Protein AF-A0AAD7IKE1-F1 (afdb_monomer_lite)

pLDDT: mean 79.07, std 14.03, range [47.16, 96.19]

Organism: NCBI:txid230809

Radius of gyration: 28.79 Å; chains: 1; bounding box: 50×56×66 Å

Secondary structure (DSSP, 8-state):
-PPEEEEETTEEEEEEE-SS-TT-EEEEETT--TTHHHHHHHHHS-----HHHHHHHT-----GGGG-GGG-HHHHHHHHHH-TT-----HHHHHHHHHHHHHHHHHHHHHHHHHHTTSEEEEEEEE--SS---EEEEEEEEETTEEEEEEEEEE-

Sequence (156 aa):
NPPVIVTSSGEVRYSFVCRKNPSVKINRARHDDSTSNLVWHVDGCEPQSSSAIAAFAGGSSYNPTKHRIAEDQELREIFYDLNNRVQHPSAMTVSRDVKEIFKISLENLAKILQLISRRILDFFTLAWMDVISFLGITVHWIRESKMETVILDFVK

Foldseek 3Di:
DAWDWDQDPNFIWTWDADPVHRVDIDIHTPPDDPPVRVVVCPVVVDPPPPVVVVVVVVDDDDDPVPPPCLPDPVNVVVVCVVPVPDDRDHPVRVVVVVVVVLVVVLVVVVVVCVVCVVFWDDWDWDFDDDDDTWTWTKTWGDDPNDIDIDTDDIHD

Structure (mmCIF, N/CA/C/O backbone):
data_AF-A0AAD7IKE1-F1
#
_entry.id   AF-A0AAD7IKE1-F1
#
loop_
_atom_site.group_PDB
_atom_site.id
_atom_site.type_symbol
_atom_site.label_atom_id
_atom_site.label_alt_id
_atom_site.label_comp_id
_atom_site.label_asym_id
_atom_site.label_entity_id
_atom_site.label_seq_id
_atom_site.pdbx_PDB_ins_code
_atom_site.Cartn_x
_atom_site.Cartn_y
_atom_site.Cartn_z
_atom_site.occupancy
_atom_site.B_iso_or_equiv
_atom_site.auth_seq_id
_atom_site.auth_comp_id
_atom_site.auth_asym_id
_atom_site.auth_atom_id
_atom_site.pdbx_PDB_model_num
ATOM 1 N N . ASN A 1 1 ? 17.334 -15.613 -36.788 1.00 72.75 1 ASN A N 1
ATOM 2 C CA . ASN A 1 1 ? 18.072 -16.640 -37.550 1.00 72.75 1 ASN A CA 1
ATOM 3 C C . ASN A 1 1 ? 17.430 -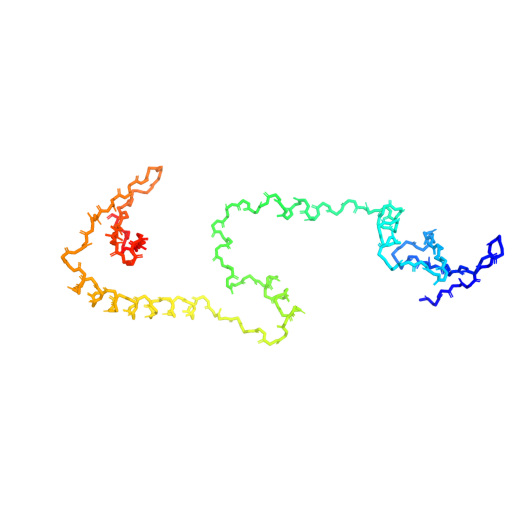17.988 -37.298 1.00 72.75 1 ASN A C 1
ATOM 5 O O . ASN A 1 1 ? 17.336 -18.355 -36.130 1.00 72.75 1 ASN A O 1
ATOM 9 N N . PRO A 1 2 ? 16.920 -18.671 -38.337 1.00 82.31 2 PRO A N 1
ATOM 10 C CA . PRO A 1 2 ? 16.403 -20.028 -38.186 1.00 82.31 2 PRO A CA 1
ATOM 11 C C . PRO A 1 2 ? 17.532 -20.981 -37.740 1.00 82.31 2 PRO A C 1
ATOM 13 O O . PRO A 1 2 ? 18.689 -20.743 -38.100 1.00 82.31 2 PRO A O 1
ATOM 16 N N . PRO A 1 3 ? 17.232 -22.018 -36.936 1.00 87.00 3 PRO A N 1
ATOM 17 C CA . PRO A 1 3 ? 18.238 -22.973 -36.481 1.00 87.00 3 PRO A CA 1
ATOM 18 C C . PRO A 1 3 ? 18.765 -23.826 -37.636 1.00 87.00 3 PRO A C 1
ATOM 20 O O . PRO A 1 3 ? 18.020 -24.193 -38.545 1.00 87.00 3 PRO A O 1
ATOM 23 N N . VAL A 1 4 ? 20.048 -24.178 -37.570 1.00 93.88 4 VAL A N 1
ATOM 24 C CA . VAL A 1 4 ? 20.693 -25.065 -38.548 1.00 93.88 4 VAL A CA 1
ATOM 25 C C . VAL A 1 4 ? 20.587 -26.504 -38.051 1.00 93.88 4 VAL A C 1
ATOM 27 O O . VAL A 1 4 ? 20.907 -26.779 -36.897 1.00 93.88 4 VAL A O 1
ATOM 30 N N . ILE A 1 5 ? 20.138 -27.431 -38.898 1.00 93.94 5 ILE A N 1
ATOM 31 C CA . ILE A 1 5 ? 20.062 -28.856 -38.546 1.00 93.94 5 ILE A CA 1
ATOM 32 C C . ILE A 1 5 ? 21.449 -29.478 -38.728 1.00 93.94 5 ILE A C 1
ATOM 34 O O . ILE A 1 5 ? 22.055 -29.344 -39.788 1.00 93.94 5 ILE A O 1
ATOM 38 N N . VAL A 1 6 ? 21.949 -30.153 -37.694 1.00 93.88 6 VAL A N 1
ATOM 39 C CA . VAL A 1 6 ? 23.264 -30.800 -37.663 1.00 93.88 6 VAL A CA 1
ATOM 40 C C . VAL A 1 6 ? 23.084 -32.251 -37.227 1.00 93.88 6 VAL A C 1
ATOM 42 O O . VAL A 1 6 ? 22.475 -32.516 -36.193 1.00 93.88 6 VAL A O 1
ATOM 45 N N . THR A 1 7 ? 23.629 -33.195 -37.990 1.00 93.38 7 THR A N 1
ATOM 46 C CA . THR A 1 7 ? 23.636 -34.617 -37.619 1.00 93.38 7 THR A CA 1
ATOM 47 C C . THR A 1 7 ? 24.980 -34.948 -36.982 1.00 93.38 7 THR A C 1
ATOM 49 O O . THR A 1 7 ? 26.013 -34.813 -37.633 1.00 93.38 7 THR A O 1
ATOM 52 N N . SER A 1 8 ? 24.984 -35.363 -35.715 1.00 88.44 8 SER A N 1
ATOM 53 C CA . SER A 1 8 ? 26.203 -35.745 -34.989 1.00 88.44 8 SER A CA 1
ATOM 54 C C . SER A 1 8 ? 25.994 -37.103 -34.329 1.00 88.44 8 SER A C 1
ATOM 56 O O . SER A 1 8 ? 24.997 -37.299 -33.641 1.00 88.44 8 SER A O 1
ATOM 58 N N . SER A 1 9 ? 26.895 -38.055 -34.584 1.00 87.44 9 SER A N 1
ATOM 59 C CA . SER A 1 9 ? 26.836 -39.424 -34.038 1.00 87.44 9 SER A CA 1
ATOM 60 C C . SER A 1 9 ? 25.505 -40.160 -34.277 1.00 87.44 9 SER A C 1
ATOM 62 O O . SER A 1 9 ? 25.056 -40.928 -33.434 1.00 87.44 9 SER A O 1
ATOM 64 N N . GLY A 1 10 ? 24.856 -39.921 -35.423 1.00 91.44 10 GLY A N 1
ATOM 65 C CA . GLY A 1 10 ? 23.566 -40.536 -35.773 1.00 91.44 10 GLY A CA 1
ATOM 66 C C . GLY A 1 10 ? 22.336 -39.862 -35.151 1.00 91.44 10 GLY A C 1
ATOM 67 O O . GLY A 1 10 ? 21.214 -40.274 -35.430 1.00 91.44 10 GLY A O 1
ATOM 68 N N . GLU A 1 11 ? 22.521 -38.800 -34.367 1.00 92.69 11 GLU A N 1
ATOM 69 C CA . GLU A 1 11 ? 21.449 -38.051 -33.714 1.00 92.69 11 GLU A CA 1
ATOM 70 C C . GLU A 1 11 ? 21.206 -36.701 -34.414 1.00 92.69 11 GLU A C 1
ATOM 72 O O . GLU A 1 11 ? 22.145 -35.979 -34.770 1.00 92.69 11 GLU A O 1
ATOM 77 N N . VAL A 1 12 ? 19.932 -36.340 -34.611 1.00 93.19 12 VAL A N 1
ATOM 78 C CA . VAL A 1 12 ? 19.539 -35.050 -35.201 1.00 93.19 12 VAL A CA 1
ATOM 79 C C . VAL A 1 12 ? 19.547 -33.967 -34.127 1.00 93.19 12 VAL A C 1
ATOM 81 O O . VAL A 1 12 ? 18.757 -34.005 -33.178 1.00 93.19 12 VAL A O 1
ATOM 84 N N . ARG A 1 13 ? 20.402 -32.961 -34.321 1.00 93.62 13 ARG A N 1
ATOM 85 C CA . ARG A 1 13 ? 20.523 -31.790 -33.455 1.00 93.62 13 ARG A CA 1
ATOM 86 C C . ARG A 1 13 ? 20.173 -30.500 -34.194 1.00 93.62 13 ARG A C 1
ATOM 88 O O . ARG A 1 13 ? 20.336 -30.381 -35.404 1.00 93.62 13 ARG A O 1
ATOM 95 N N . TYR A 1 14 ? 19.705 -29.512 -33.449 1.00 91.25 14 TYR A N 1
ATOM 96 C CA . TYR A 1 14 ? 19.421 -28.158 -33.905 1.00 91.25 14 TYR A CA 1
ATOM 97 C C . TYR A 1 14 ? 20.459 -27.214 -33.306 1.00 91.25 14 TYR A C 1
ATOM 99 O O . TYR A 1 14 ? 20.597 -27.147 -32.088 1.00 91.25 14 TYR A O 1
ATOM 107 N N . SER A 1 15 ? 21.190 -26.496 -34.152 1.00 90.06 15 SER A N 1
ATOM 108 C CA . SER A 1 15 ? 22.182 -25.508 -33.739 1.00 90.06 15 SER A CA 1
ATOM 109 C C . SER A 1 15 ? 21.556 -24.117 -33.725 1.00 90.06 15 SER A C 1
ATOM 111 O O . SER A 1 15 ? 21.109 -23.604 -34.757 1.00 90.06 15 SER A O 1
ATOM 113 N N . PHE A 1 16 ? 21.517 -23.513 -32.542 1.00 88.44 16 PHE A N 1
ATOM 114 C CA . PHE A 1 16 ? 21.027 -22.166 -32.295 1.00 88.44 16 PHE A CA 1
ATOM 115 C C . PHE A 1 16 ? 22.211 -21.231 -32.073 1.00 88.44 16 PHE A C 1
ATOM 117 O O . PHE A 1 16 ? 23.132 -21.549 -31.323 1.00 88.44 16 PHE A O 1
ATOM 124 N N . VAL A 1 17 ? 22.177 -20.062 -32.707 1.00 88.75 17 VAL A N 1
ATOM 125 C CA . VAL A 1 17 ? 23.191 -19.018 -32.522 1.00 88.75 17 VAL A CA 1
ATOM 126 C C . VAL A 1 17 ? 22.632 -17.962 -31.578 1.00 88.75 17 VAL A C 1
ATOM 128 O O . VAL A 1 17 ? 21.514 -17.480 -31.791 1.00 88.75 17 VAL A O 1
ATOM 131 N N . CYS A 1 18 ? 23.395 -17.587 -30.550 1.00 85.19 18 CYS A N 1
ATOM 132 C CA . CYS A 1 18 ? 22.989 -16.508 -29.656 1.00 85.19 18 CYS A CA 1
ATOM 133 C C . CYS A 1 18 ? 22.845 -15.192 -30.433 1.00 85.19 18 CYS A C 1
ATOM 135 O O . CYS A 1 18 ? 23.712 -14.813 -31.221 1.00 85.19 18 CYS A O 1
ATOM 137 N N . ARG A 1 19 ? 21.752 -14.460 -30.187 1.00 82.75 19 ARG A N 1
ATOM 138 C CA . ARG A 1 19 ? 21.504 -13.168 -30.844 1.00 82.75 19 ARG A CA 1
ATOM 139 C C . ARG A 1 19 ? 22.471 -12.075 -30.377 1.00 82.75 19 ARG A C 1
ATOM 141 O O . ARG A 1 19 ? 22.802 -11.204 -31.171 1.00 82.75 19 ARG A O 1
ATOM 148 N N . LYS A 1 20 ? 22.885 -12.108 -29.105 1.00 78.69 20 LYS A N 1
ATOM 149 C CA . LYS A 1 20 ? 23.787 -11.113 -28.501 1.00 78.69 20 LYS A CA 1
ATOM 150 C C . LYS A 1 20 ? 25.261 -11.426 -28.757 1.00 78.69 20 LYS A C 1
ATOM 152 O O . LYS A 1 20 ? 26.027 -10.505 -28.999 1.00 78.69 20 LYS A O 1
ATOM 157 N N . ASN A 1 21 ? 25.640 -12.705 -28.738 1.00 81.25 21 ASN A N 1
ATOM 158 C CA . ASN A 1 21 ? 27.010 -13.140 -28.988 1.00 81.25 21 ASN A CA 1
ATOM 159 C C . ASN A 1 21 ? 27.056 -14.213 -30.094 1.00 81.25 21 ASN A C 1
ATOM 161 O O . ASN A 1 21 ? 27.006 -15.405 -29.788 1.00 81.25 21 ASN A O 1
ATOM 165 N N . PRO A 1 22 ? 27.165 -13.824 -31.381 1.00 85.62 22 PRO A N 1
ATOM 166 C CA . PRO A 1 22 ? 27.108 -14.760 -32.509 1.00 85.62 22 PRO A CA 1
ATOM 167 C C . PRO A 1 22 ? 28.194 -15.849 -32.517 1.00 85.62 22 PRO A C 1
ATOM 169 O O . PRO A 1 22 ? 28.077 -16.822 -33.262 1.00 85.62 22 PRO A O 1
ATOM 172 N N . SER A 1 23 ? 29.248 -15.691 -31.709 1.00 82.56 23 SER A N 1
ATOM 173 C CA . SER A 1 23 ? 30.298 -16.700 -31.524 1.00 82.56 23 SER A CA 1
ATOM 174 C C . SER A 1 23 ? 29.832 -17.915 -30.707 1.00 82.56 23 SER A C 1
ATOM 176 O O . SER A 1 23 ? 30.381 -19.004 -30.868 1.00 82.56 23 SER A O 1
ATOM 178 N N . VAL A 1 24 ? 28.779 -17.765 -29.893 1.00 84.38 24 VAL A N 1
ATOM 179 C CA . VAL A 1 24 ? 28.220 -18.831 -29.053 1.00 84.38 24 VAL A CA 1
ATOM 180 C C . VAL A 1 24 ? 27.130 -19.582 -29.815 1.00 84.38 24 VAL A C 1
ATOM 182 O O . VAL A 1 24 ? 26.129 -19.003 -30.255 1.00 84.38 24 VAL A O 1
ATOM 185 N N . LYS A 1 25 ? 27.316 -20.899 -29.940 1.00 87.56 25 LYS A N 1
ATOM 186 C CA . LYS A 1 25 ? 26.369 -21.826 -30.569 1.00 87.56 25 LYS A CA 1
ATOM 187 C C . LYS A 1 25 ? 25.936 -22.889 -29.569 1.00 87.56 25 LYS A C 1
ATOM 189 O O . LYS A 1 25 ? 26.774 -23.448 -28.870 1.00 87.56 25 LYS A O 1
ATOM 194 N N . ILE A 1 26 ? 24.645 -23.195 -29.544 1.00 87.06 26 ILE A N 1
ATOM 195 C CA . ILE A 1 26 ? 24.061 -24.232 -28.687 1.00 87.06 26 ILE A CA 1
ATOM 196 C C . ILE A 1 26 ? 23.452 -25.303 -29.569 1.00 87.06 26 ILE A C 1
ATOM 198 O O . ILE A 1 26 ? 22.651 -24.997 -30.449 1.00 87.06 26 ILE A O 1
ATOM 202 N N . ASN A 1 27 ? 23.817 -26.557 -29.323 1.00 89.19 27 ASN A N 1
ATOM 203 C CA . ASN A 1 27 ? 23.297 -27.698 -30.063 1.00 89.19 27 ASN A CA 1
ATOM 204 C C . ASN A 1 27 ? 22.272 -28.444 -29.210 1.00 89.19 27 ASN A C 1
ATOM 206 O O . ASN A 1 27 ? 22.606 -28.937 -28.140 1.00 89.19 27 ASN A O 1
ATOM 210 N N . ARG A 1 28 ? 21.046 -28.570 -29.715 1.00 87.38 28 ARG A N 1
ATOM 211 C CA . ARG A 1 28 ? 19.918 -29.212 -29.035 1.00 87.38 28 ARG A CA 1
ATOM 212 C C . ARG A 1 28 ? 19.533 -30.502 -29.738 1.00 87.38 28 ARG A C 1
ATOM 214 O O . ARG A 1 28 ? 19.228 -30.469 -30.926 1.00 87.38 28 ARG A O 1
ATOM 221 N N . ALA A 1 29 ? 19.474 -31.617 -29.025 1.00 88.44 29 ALA A N 1
ATOM 222 C CA . ALA A 1 29 ? 18.870 -32.829 -29.572 1.00 88.44 29 ALA A CA 1
ATOM 223 C C . ALA A 1 29 ? 17.351 -32.672 -29.728 1.00 88.44 29 ALA A C 1
ATOM 225 O O . ALA A 1 29 ? 16.703 -32.000 -28.928 1.00 88.44 29 ALA A O 1
ATOM 226 N N . ARG A 1 30 ? 16.751 -33.303 -30.744 1.00 86.25 30 ARG A N 1
ATOM 227 C CA . ARG A 1 30 ? 15.306 -33.170 -31.021 1.00 86.25 30 ARG A CA 1
ATOM 228 C C . ARG A 1 30 ? 14.409 -33.504 -29.818 1.00 86.25 30 ARG A C 1
ATOM 230 O O . ARG A 1 30 ? 13.341 -32.914 -29.700 1.00 86.25 30 ARG A O 1
ATOM 237 N N . HIS A 1 31 ? 14.833 -34.421 -28.954 1.00 87.56 31 HIS A N 1
ATOM 238 C CA . HIS A 1 31 ? 14.076 -34.872 -27.782 1.00 87.56 31 HIS A CA 1
ATOM 239 C C . HIS A 1 31 ? 14.356 -34.090 -26.489 1.00 87.56 31 HIS A C 1
ATOM 241 O O . HIS A 1 31 ? 13.800 -34.429 -25.452 1.00 87.56 31 HIS A O 1
ATOM 247 N N . ASP A 1 32 ? 15.232 -33.085 -26.527 1.00 83.25 32 ASP A N 1
ATOM 248 C CA . ASP A 1 32 ? 15.670 -32.384 -25.320 1.00 83.25 32 ASP A CA 1
ATOM 249 C C . ASP A 1 32 ? 14.646 -31.341 -24.840 1.00 83.25 32 ASP A C 1
ATOM 251 O O . ASP A 1 32 ? 13.977 -30.690 -25.662 1.00 83.25 32 ASP A O 1
ATOM 255 N N . ASP A 1 33 ? 14.534 -31.166 -23.522 1.00 72.62 33 ASP A N 1
ATOM 256 C CA . ASP A 1 33 ? 13.611 -30.210 -22.915 1.00 72.62 33 ASP A CA 1
ATOM 257 C C . ASP A 1 33 ? 14.104 -28.759 -23.069 1.00 72.62 33 ASP A C 1
ATOM 259 O O . ASP A 1 33 ? 15.271 -28.466 -23.343 1.00 72.62 33 ASP A O 1
ATOM 263 N N . SER A 1 34 ? 13.173 -27.806 -23.006 1.00 62.72 34 SER A N 1
ATOM 264 C CA . SER A 1 34 ? 13.490 -26.405 -23.334 1.00 62.72 34 SER A CA 1
ATOM 265 C C . SER A 1 34 ? 14.197 -25.666 -22.187 1.00 62.72 34 SER A C 1
ATOM 267 O O . SER A 1 34 ? 14.668 -24.550 -22.387 1.00 62.72 34 SER A O 1
ATOM 269 N N . THR A 1 35 ? 14.267 -26.263 -20.995 1.00 66.62 35 THR A N 1
ATOM 270 C CA . THR A 1 35 ? 14.676 -25.599 -19.749 1.00 66.62 35 T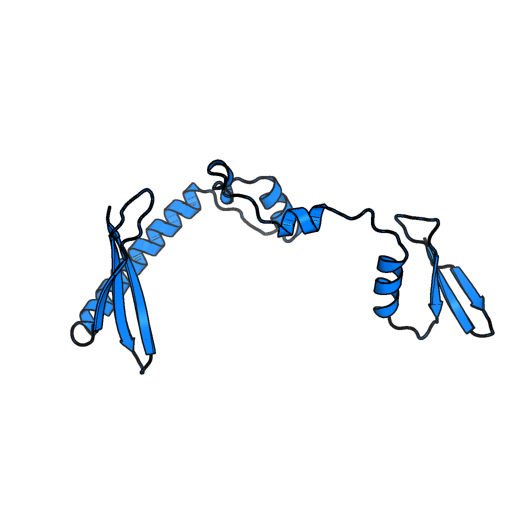HR A CA 1
ATOM 271 C C . THR A 1 35 ? 16.144 -25.810 -19.401 1.00 66.62 35 THR A C 1
ATOM 273 O O . THR A 1 35 ? 16.814 -24.856 -19.010 1.00 66.62 35 THR A O 1
ATOM 276 N N . SER A 1 36 ? 16.672 -27.015 -19.603 1.00 65.44 36 SER A N 1
ATOM 277 C CA . SER A 1 36 ? 18.082 -27.351 -19.343 1.00 65.44 36 SER A CA 1
ATOM 278 C C . SER A 1 36 ? 19.056 -26.531 -20.208 1.00 65.44 36 SER A C 1
ATOM 280 O O . SER A 1 36 ? 20.081 -26.038 -19.737 1.00 65.44 36 SER A O 1
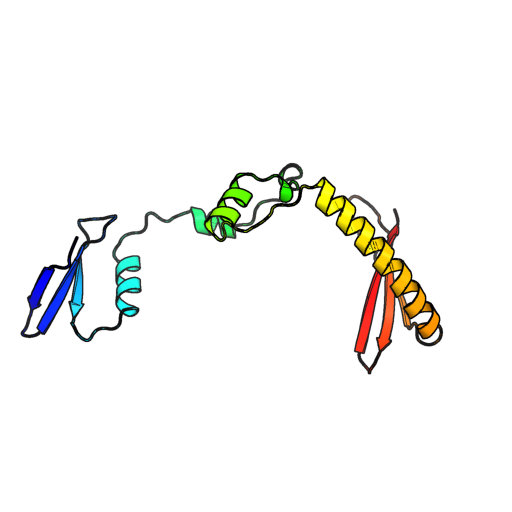ATOM 282 N N . ASN A 1 37 ? 18.678 -26.278 -21.461 1.00 63.78 37 ASN A N 1
ATOM 283 C CA . ASN A 1 37 ? 19.484 -25.542 -22.436 1.00 63.78 37 ASN A CA 1
ATOM 284 C C . ASN A 1 37 ? 19.597 -24.035 -22.163 1.00 63.78 37 ASN A C 1
ATOM 286 O O . ASN A 1 37 ? 20.590 -23.416 -22.549 1.00 63.78 37 ASN A O 1
ATOM 290 N N . LEU A 1 38 ? 18.596 -23.426 -21.516 1.00 71.56 38 LEU A N 1
ATOM 291 C CA . LEU A 1 38 ? 18.663 -22.007 -21.160 1.00 71.56 38 LEU A CA 1
ATOM 292 C C . LEU A 1 38 ? 19.711 -21.773 -20.070 1.00 71.56 38 LEU A C 1
ATOM 294 O O . LEU A 1 38 ? 20.435 -20.787 -20.139 1.00 71.56 38 LEU A O 1
ATOM 298 N N . VAL A 1 39 ? 19.830 -22.701 -19.119 1.00 74.31 39 VAL A N 1
ATOM 299 C CA . VAL A 1 39 ? 20.850 -22.646 -18.064 1.00 74.31 39 VAL A CA 1
ATOM 300 C C . VAL A 1 39 ? 22.243 -22.741 -18.681 1.00 74.31 39 VAL A C 1
ATOM 302 O O . VAL A 1 39 ? 23.054 -21.846 -18.483 1.00 74.31 39 VAL A O 1
ATOM 305 N N . TRP A 1 40 ? 22.484 -23.723 -19.556 1.00 73.56 40 TRP A N 1
ATOM 306 C CA . TRP A 1 40 ? 23.771 -23.844 -20.256 1.00 73.56 40 TRP A CA 1
ATOM 307 C C . TRP A 1 40 ? 24.076 -22.655 -21.165 1.00 73.56 40 TRP A C 1
ATOM 309 O O . TRP A 1 40 ? 25.238 -22.278 -21.325 1.00 73.56 40 TRP A O 1
ATOM 319 N N . HIS A 1 41 ? 23.046 -22.041 -21.758 1.00 77.06 41 HIS A N 1
ATOM 320 C CA . HIS A 1 41 ? 23.231 -20.794 -22.484 1.00 77.06 41 HIS A CA 1
ATOM 321 C C . HIS A 1 41 ? 23.694 -19.678 -21.562 1.00 77.06 41 HIS A C 1
ATOM 323 O O . HIS A 1 41 ? 24.646 -18.999 -21.911 1.00 77.06 41 HIS A O 1
ATOM 329 N N . VAL A 1 42 ? 23.021 -19.474 -20.432 1.00 73.94 42 VAL A N 1
ATOM 330 C CA . VAL A 1 42 ? 23.353 -18.418 -19.470 1.00 73.94 42 VAL A CA 1
ATOM 331 C C . VAL A 1 42 ? 24.753 -18.631 -18.893 1.00 73.94 42 VAL A C 1
ATOM 333 O O . VAL A 1 42 ? 25.505 -17.667 -18.791 1.00 73.94 42 VAL A O 1
ATOM 336 N N . ASP A 1 43 ? 25.128 -19.878 -18.611 1.00 73.19 43 ASP A N 1
ATOM 337 C CA . ASP A 1 43 ? 26.442 -20.222 -18.062 1.00 73.19 43 ASP A CA 1
ATOM 338 C C . ASP A 1 43 ? 27.574 -20.050 -19.091 1.00 73.19 43 ASP A C 1
ATOM 340 O O . ASP A 1 43 ? 28.655 -19.571 -18.755 1.00 73.19 43 ASP A O 1
ATOM 344 N N . GLY A 1 44 ? 27.348 -20.434 -20.355 1.00 70.94 44 GLY A N 1
ATOM 345 C CA . GLY A 1 44 ? 28.364 -20.368 -21.416 1.00 70.94 44 GLY A CA 1
ATOM 346 C C . GLY A 1 44 ? 28.380 -19.059 -22.213 1.00 70.94 44 GLY A C 1
ATOM 347 O O . GLY A 1 44 ? 29.383 -18.711 -22.836 1.00 70.94 44 GLY A O 1
ATOM 348 N N . CYS A 1 45 ? 27.273 -18.321 -22.227 1.00 78.44 45 CYS A N 1
ATOM 349 C CA . CYS A 1 45 ? 27.179 -16.997 -22.822 1.00 78.44 45 CYS A CA 1
ATOM 350 C C . CYS A 1 45 ? 27.542 -15.988 -21.751 1.00 78.44 45 CYS A C 1
ATOM 352 O O . CYS A 1 45 ? 26.646 -15.387 -21.170 1.00 78.44 45 CYS A O 1
ATOM 354 N N . GLU A 1 46 ? 28.851 -15.848 -21.524 1.00 67.44 46 GLU A N 1
ATOM 355 C CA . GLU A 1 46 ? 29.472 -14.935 -20.567 1.00 67.44 46 GLU A CA 1
ATOM 356 C C . GLU A 1 46 ? 28.604 -13.681 -20.370 1.00 67.44 46 GLU A C 1
ATOM 358 O O . GLU A 1 46 ? 28.569 -12.791 -21.233 1.00 67.44 46 GLU A O 1
ATOM 363 N N . PRO A 1 47 ? 27.813 -13.623 -19.284 1.00 60.12 47 PRO A N 1
ATOM 364 C CA . PRO A 1 47 ? 27.137 -12.397 -18.965 1.00 60.12 47 PRO A CA 1
ATOM 365 C C . PRO A 1 47 ? 28.261 -11.476 -18.512 1.00 60.12 47 PRO A C 1
ATOM 367 O O . PRO A 1 47 ? 28.899 -11.737 -17.492 1.00 60.12 47 PRO A O 1
ATOM 370 N N . GLN A 1 48 ? 28.511 -10.384 -19.246 1.00 57.94 48 GLN A N 1
ATOM 371 C CA . GLN A 1 48 ? 29.044 -9.196 -18.584 1.00 57.94 48 GLN A CA 1
ATOM 372 C C . GLN A 1 48 ? 28.186 -9.040 -17.341 1.00 57.94 48 GLN A C 1
ATOM 374 O O . GLN A 1 48 ? 26.969 -8.878 -17.474 1.00 57.94 48 GLN A O 1
ATOM 379 N N . SER A 1 49 ? 28.793 -9.253 -16.173 1.00 55.38 49 SER A N 1
ATOM 380 C CA . SER A 1 49 ? 28.092 -9.281 -14.904 1.00 55.38 49 SER A CA 1
ATOM 381 C C . SER A 1 49 ? 27.222 -8.040 -14.872 1.00 55.38 49 SER A C 1
ATOM 383 O O . SER A 1 49 ? 27.713 -6.912 -14.852 1.00 55.38 49 SER A O 1
ATOM 385 N N . SER A 1 50 ? 25.908 -8.229 -14.994 1.00 55.91 50 SER A N 1
ATOM 386 C CA . SER A 1 50 ? 24.990 -7.112 -14.932 1.00 55.91 50 SER A CA 1
ATOM 387 C C . SER A 1 50 ? 24.955 -6.726 -13.465 1.00 55.91 50 SER A C 1
ATOM 389 O O . SER A 1 50 ? 24.094 -7.171 -12.703 1.00 55.91 50 SER A O 1
ATOM 391 N N . SER A 1 51 ? 25.929 -5.911 -13.067 1.00 56.25 51 SER A N 1
ATOM 392 C CA . SER A 1 51 ? 25.985 -5.205 -11.793 1.00 56.25 51 SER A CA 1
ATOM 393 C C . SER A 1 51 ? 24.645 -4.544 -11.470 1.00 56.25 51 SER A C 1
ATOM 395 O O . SER A 1 51 ? 24.345 -4.347 -10.304 1.00 56.25 51 SER A O 1
ATOM 397 N N . ALA A 1 52 ? 23.802 -4.305 -12.478 1.00 59.84 52 ALA A N 1
ATOM 398 C CA . ALA A 1 52 ? 22.415 -3.879 -12.382 1.00 59.84 52 ALA A CA 1
ATOM 399 C C . ALA A 1 52 ? 21.559 -4.658 -11.361 1.00 59.84 52 ALA A C 1
ATOM 401 O O . ALA A 1 52 ? 20.877 -4.023 -10.567 1.00 59.84 52 ALA A O 1
ATOM 402 N N . ILE A 1 53 ? 21.591 -6.000 -11.323 1.00 54.44 53 ILE A N 1
ATOM 403 C CA . ILE A 1 53 ? 20.713 -6.756 -10.401 1.00 54.44 53 ILE A CA 1
ATOM 404 C C . ILE A 1 53 ? 21.258 -6.722 -8.969 1.00 54.44 53 ILE A C 1
ATOM 406 O O . ILE A 1 53 ? 20.496 -6.534 -8.025 1.00 54.44 53 ILE A O 1
ATOM 410 N N . ALA A 1 54 ? 22.577 -6.838 -8.793 1.00 58.31 54 ALA A N 1
ATOM 411 C CA . ALA A 1 54 ? 23.207 -6.698 -7.479 1.00 58.31 54 ALA A CA 1
ATOM 412 C C . ALA A 1 54 ? 23.075 -5.261 -6.930 1.00 58.31 54 ALA A C 1
ATOM 414 O O . ALA A 1 54 ? 22.844 -5.076 -5.739 1.00 58.31 54 ALA A O 1
ATOM 415 N N . ALA A 1 55 ? 23.144 -4.248 -7.799 1.00 56.34 55 ALA A N 1
ATOM 416 C CA . ALA A 1 55 ? 22.895 -2.847 -7.461 1.00 56.34 55 ALA A CA 1
ATOM 417 C C . ALA A 1 55 ? 21.422 -2.583 -7.113 1.00 56.34 55 ALA A C 1
ATOM 419 O O . ALA A 1 55 ? 21.140 -1.779 -6.230 1.00 56.34 55 ALA A O 1
ATOM 420 N N . PHE A 1 56 ? 20.489 -3.288 -7.756 1.00 57.84 56 PHE A N 1
ATOM 421 C CA . PHE A 1 56 ? 19.071 -3.248 -7.404 1.00 57.84 56 PHE A CA 1
ATOM 422 C C . PHE A 1 56 ? 18.801 -3.922 -6.046 1.00 57.84 56 PHE A C 1
ATOM 424 O O . PHE A 1 56 ? 18.095 -3.369 -5.204 1.00 57.84 56 PHE A O 1
ATOM 431 N N . ALA A 1 57 ? 19.413 -5.084 -5.795 1.00 54.62 57 ALA A N 1
ATOM 432 C CA . ALA A 1 57 ? 19.266 -5.843 -4.550 1.00 54.62 57 ALA A CA 1
ATOM 433 C C . ALA A 1 57 ? 19.957 -5.192 -3.338 1.00 54.62 57 ALA A C 1
ATOM 435 O O . ALA A 1 57 ? 19.583 -5.479 -2.203 1.00 54.62 57 ALA A O 1
ATOM 436 N N . GLY A 1 58 ? 20.923 -4.291 -3.560 1.00 57.59 58 GLY A N 1
ATOM 437 C CA . GLY A 1 58 ? 21.585 -3.518 -2.502 1.00 57.59 58 GLY A CA 1
ATOM 438 C C . GLY A 1 58 ? 20.661 -2.556 -1.746 1.00 57.59 58 GLY A C 1
ATOM 439 O O . GLY A 1 58 ? 21.060 -2.024 -0.713 1.00 57.59 58 GLY A O 1
ATOM 440 N N . GLY A 1 59 ? 19.429 -2.362 -2.229 1.00 48.28 59 GLY A N 1
ATOM 441 C CA . GLY A 1 59 ? 18.470 -1.428 -1.658 1.00 48.28 59 GLY A CA 1
ATOM 442 C C . GLY A 1 59 ? 18.858 0.018 -1.959 1.00 48.28 59 GLY A C 1
ATOM 443 O O . GLY A 1 59 ? 20.016 0.424 -1.882 1.00 48.28 59 GLY A O 1
ATOM 444 N N . SER A 1 60 ? 17.880 0.845 -2.316 1.00 54.00 60 SER A N 1
ATOM 445 C CA . SER A 1 60 ? 18.135 2.278 -2.396 1.00 54.00 60 SER A CA 1
ATOM 446 C C . SER A 1 60 ? 18.280 2.834 -0.982 1.00 54.00 60 SER A C 1
ATOM 448 O O . SER A 1 60 ? 17.327 2.766 -0.205 1.00 54.00 60 SER A O 1
ATOM 450 N N . SER A 1 61 ? 19.428 3.429 -0.660 1.00 54.34 61 SER A N 1
ATOM 451 C CA . SER A 1 61 ? 19.586 4.240 0.549 1.00 54.34 61 SER A CA 1
ATOM 452 C C . SER A 1 61 ? 18.451 5.264 0.630 1.00 54.34 61 SER A C 1
ATOM 454 O O . SER A 1 61 ? 18.114 5.887 -0.386 1.00 54.34 61 SER A O 1
ATOM 456 N N . TYR A 1 62 ? 17.857 5.418 1.818 1.00 47.16 62 TYR A N 1
ATOM 457 C CA . TYR A 1 62 ? 16.809 6.402 2.082 1.00 47.16 62 TYR A CA 1
ATOM 458 C C . TYR A 1 62 ? 17.260 7.770 1.567 1.00 47.16 62 TYR A C 1
ATOM 460 O O . TYR A 1 62 ? 18.232 8.344 2.057 1.00 47.16 62 TYR A O 1
ATOM 468 N N . ASN A 1 63 ? 16.573 8.270 0.544 1.00 56.66 63 ASN A N 1
ATOM 469 C CA . ASN A 1 63 ? 16.797 9.603 0.023 1.00 56.66 63 ASN A CA 1
ATOM 470 C C . ASN A 1 63 ? 15.480 10.383 0.162 1.00 56.66 63 ASN A C 1
ATOM 472 O O . ASN A 1 63 ? 14.501 10.010 -0.487 1.00 56.66 63 ASN A O 1
ATOM 476 N N . PRO A 1 64 ? 15.442 11.475 0.948 1.00 55.09 64 PRO A N 1
ATOM 477 C CA . PRO A 1 64 ? 14.266 12.329 1.098 1.00 55.09 64 PRO A CA 1
ATOM 478 C C . PRO A 1 64 ? 13.665 12.798 -0.237 1.00 55.09 64 PRO A C 1
ATOM 480 O O . PRO A 1 64 ? 12.454 12.979 -0.339 1.00 55.09 64 PRO A O 1
ATOM 483 N N . THR A 1 65 ? 14.482 12.951 -1.287 1.00 58.69 65 THR A N 1
ATOM 484 C CA . THR A 1 65 ? 13.999 13.322 -2.629 1.00 58.69 65 THR A CA 1
ATOM 485 C C . THR A 1 65 ? 13.309 12.175 -3.379 1.00 58.69 65 THR A C 1
ATOM 487 O O . THR A 1 65 ? 12.558 12.444 -4.311 1.00 58.69 65 THR A O 1
ATOM 490 N N . LYS A 1 66 ? 13.487 10.911 -2.960 1.00 55.16 66 LYS A N 1
ATOM 491 C CA . LYS A 1 66 ? 12.871 9.715 -3.573 1.00 55.16 66 LYS A CA 1
ATOM 492 C C . LYS A 1 66 ? 11.451 9.404 -3.077 1.00 55.16 66 LYS A C 1
ATOM 494 O O . LYS A 1 66 ? 10.826 8.474 -3.571 1.00 55.16 66 LYS A O 1
ATOM 499 N N . HIS A 1 67 ? 10.882 10.191 -2.159 1.00 56.41 67 HIS A N 1
ATOM 500 C CA . HIS A 1 67 ? 9.500 9.991 -1.680 1.00 56.41 67 HIS A CA 1
ATOM 501 C C . HIS A 1 67 ? 8.407 10.380 -2.682 1.00 56.41 67 HIS A C 1
ATOM 503 O O . HIS A 1 67 ? 7.217 10.278 -2.387 1.00 56.41 67 HIS A O 1
ATOM 509 N N . ARG A 1 68 ? 8.788 10.779 -3.893 1.00 67.12 68 ARG A N 1
ATOM 510 C CA . ARG A 1 68 ? 7.868 11.053 -4.993 1.00 67.12 68 ARG A CA 1
ATOM 511 C C . ARG A 1 68 ? 7.711 9.826 -5.885 1.00 67.12 68 ARG A C 1
ATOM 513 O O . ARG A 1 68 ? 7.761 9.948 -7.097 1.00 67.12 68 ARG A O 1
ATOM 520 N N . ILE A 1 69 ? 7.474 8.652 -5.295 1.00 71.06 69 ILE A N 1
ATOM 521 C CA . ILE A 1 69 ? 7.176 7.413 -6.046 1.00 71.06 69 ILE A CA 1
ATOM 522 C C . ILE A 1 69 ? 6.031 7.660 -7.040 1.00 71.06 69 ILE A C 1
ATOM 524 O O . ILE A 1 69 ? 6.055 7.180 -8.167 1.00 71.06 69 ILE A O 1
ATOM 528 N N . ALA A 1 70 ? 5.052 8.480 -6.647 1.00 75.50 70 ALA A N 1
ATOM 529 C CA . ALA A 1 70 ? 3.951 8.870 -7.517 1.00 75.50 70 ALA A CA 1
ATOM 530 C C . ALA A 1 70 ? 4.380 9.733 -8.718 1.00 75.50 70 ALA A C 1
ATOM 532 O O . ALA A 1 70 ? 3.634 9.780 -9.689 1.00 75.50 70 ALA A O 1
ATOM 533 N N . GLU A 1 71 ? 5.526 10.418 -8.677 1.00 81.50 71 GLU A N 1
ATOM 534 C CA . GLU A 1 71 ? 6.031 11.320 -9.729 1.00 81.50 71 GLU A CA 1
ATOM 535 C C . GLU A 1 71 ? 7.277 10.776 -10.449 1.00 81.50 71 GLU A C 1
ATOM 537 O O . GLU A 1 71 ? 7.789 11.441 -11.345 1.00 81.50 71 GLU A O 1
ATOM 542 N N . ASP A 1 72 ? 7.759 9.587 -10.083 1.00 87.25 72 ASP A N 1
ATOM 543 C CA . ASP A 1 72 ? 8.916 8.955 -10.714 1.00 87.25 72 ASP A CA 1
ATOM 544 C C . ASP A 1 72 ? 8.569 8.526 -12.150 1.00 87.25 72 ASP A C 1
ATOM 546 O O . ASP A 1 72 ? 7.695 7.685 -12.379 1.00 87.25 72 ASP A O 1
ATOM 550 N N . GLN A 1 73 ? 9.228 9.155 -13.123 1.00 87.94 73 GLN A N 1
ATOM 551 C CA . GLN A 1 73 ? 8.950 8.953 -14.540 1.00 87.94 73 GLN A CA 1
ATOM 552 C C . GLN A 1 73 ? 9.426 7.580 -15.036 1.00 87.94 73 GLN A C 1
ATOM 554 O O . GLN A 1 73 ? 8.696 6.929 -15.780 1.00 87.94 73 GLN A O 1
ATOM 559 N N . GLU A 1 74 ? 10.591 7.113 -14.581 1.00 88.25 74 GLU A N 1
ATOM 560 C CA . GLU A 1 74 ? 11.146 5.808 -14.966 1.00 88.25 74 GLU A CA 1
ATOM 561 C C . GLU A 1 74 ? 10.241 4.681 -14.452 1.00 88.25 74 GLU A C 1
ATOM 563 O O . GLU A 1 74 ? 9.889 3.753 -15.182 1.00 88.25 74 GLU A O 1
ATOM 568 N N . LEU A 1 75 ? 9.764 4.808 -13.212 1.00 87.50 75 LEU A N 1
ATOM 569 C CA . LEU A 1 75 ? 8.845 3.837 -12.627 1.00 87.50 75 LEU A CA 1
ATOM 570 C C . LEU A 1 75 ? 7.491 3.790 -13.358 1.00 87.50 75 LEU A C 1
ATOM 572 O O . LEU A 1 75 ? 6.919 2.714 -13.546 1.00 87.50 75 LEU A O 1
ATOM 576 N N . ARG A 1 76 ? 6.970 4.946 -13.788 1.00 89.06 76 ARG A N 1
ATOM 577 C CA . ARG A 1 76 ? 5.732 5.026 -14.584 1.00 89.06 76 ARG A CA 1
ATOM 578 C C . ARG A 1 76 ? 5.884 4.355 -15.945 1.00 89.06 76 ARG A C 1
ATOM 580 O O . ARG A 1 76 ? 4.972 3.650 -16.368 1.00 89.06 76 ARG A O 1
ATOM 587 N N . GLU A 1 77 ? 7.020 4.544 -16.607 1.00 89.69 77 GLU A N 1
ATOM 588 C CA . GLU A 1 77 ? 7.320 3.897 -17.889 1.00 89.69 77 GLU A CA 1
ATOM 589 C C . GLU A 1 77 ? 7.363 2.374 -17.742 1.00 89.69 77 GLU A C 1
ATOM 591 O O . GLU A 1 77 ? 6.684 1.673 -18.489 1.00 89.69 77 GLU A O 1
ATOM 596 N N . ILE A 1 78 ? 8.023 1.862 -16.697 1.00 92.19 78 ILE A N 1
ATOM 597 C CA . ILE A 1 78 ? 8.025 0.425 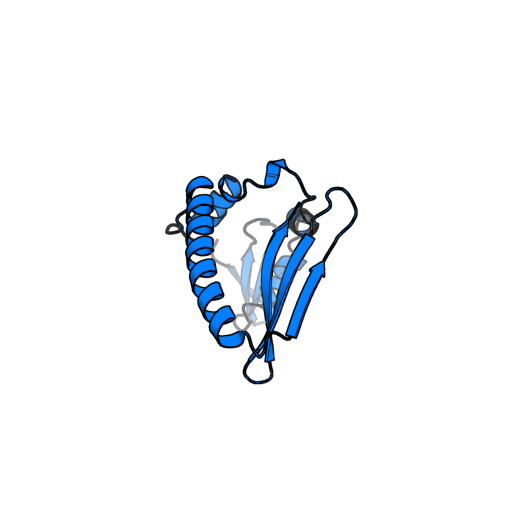-16.382 1.00 92.19 78 ILE A CA 1
ATOM 598 C C . ILE A 1 78 ? 6.598 -0.098 -16.174 1.00 92.19 78 ILE A C 1
ATOM 600 O O . ILE A 1 78 ? 6.237 -1.156 -16.692 1.00 92.19 78 ILE A O 1
ATOM 604 N N . PHE A 1 79 ? 5.758 0.623 -15.427 1.00 89.88 79 PHE A N 1
ATOM 605 C CA . PHE A 1 79 ? 4.372 0.204 -15.227 1.00 89.88 79 PHE A CA 1
ATOM 606 C C . PHE A 1 79 ? 3.559 0.210 -16.522 1.00 89.88 79 PHE A C 1
ATOM 608 O O . PHE A 1 79 ? 2.728 -0.681 -16.710 1.00 89.88 79 PHE A O 1
ATOM 615 N N . TYR A 1 80 ? 3.801 1.173 -17.411 1.00 91.12 80 TYR A N 1
ATOM 616 C CA . TYR A 1 80 ? 3.125 1.252 -18.700 1.00 91.12 80 TYR A CA 1
ATOM 617 C C . TYR A 1 80 ? 3.551 0.120 -19.645 1.00 91.12 80 TYR A C 1
ATOM 619 O O . TYR A 1 80 ? 2.694 -0.499 -20.278 1.00 91.12 80 TYR A O 1
ATOM 627 N N . ASP A 1 81 ? 4.844 -0.205 -19.676 1.00 91.62 81 ASP A N 1
ATOM 628 C CA . ASP A 1 81 ? 5.391 -1.322 -20.453 1.00 91.62 81 ASP A CA 1
ATOM 629 C C . ASP A 1 81 ? 4.833 -2.672 -19.983 1.00 91.62 81 ASP A C 1
ATOM 631 O O . ASP A 1 81 ? 4.526 -3.547 -20.796 1.00 91.62 81 ASP A O 1
ATOM 635 N N . LEU A 1 82 ? 4.656 -2.840 -18.668 1.00 93.12 82 LEU A N 1
ATOM 636 C CA . LEU A 1 82 ? 4.058 -4.042 -18.082 1.00 93.12 82 LEU A CA 1
ATOM 637 C C . LEU A 1 82 ? 2.541 -4.112 -18.303 1.00 93.12 82 LEU A C 1
ATOM 639 O O . LEU A 1 82 ? 1.991 -5.202 -18.476 1.00 93.12 82 LEU A O 1
ATOM 643 N N . ASN A 1 83 ? 1.849 -2.971 -18.268 1.00 95.00 83 ASN A N 1
ATOM 644 C CA . ASN A 1 83 ? 0.408 -2.886 -18.469 1.00 95.00 83 ASN A CA 1
ATOM 645 C C . ASN A 1 83 ? -0.011 -1.499 -18.974 1.00 95.00 83 ASN A C 1
ATOM 647 O O . ASN A 1 83 ? -0.219 -0.572 -18.194 1.00 95.00 83 ASN A O 1
ATOM 651 N N . ASN A 1 84 ? -0.290 -1.394 -20.272 1.00 92.75 84 ASN A N 1
ATOM 652 C CA . ASN A 1 84 ? -0.689 -0.136 -20.909 1.00 92.75 84 ASN A CA 1
ATOM 653 C C . ASN A 1 84 ? -2.043 0.443 -20.438 1.00 92.75 84 ASN A C 1
ATOM 655 O O . ASN A 1 84 ? -2.409 1.548 -20.840 1.00 92.75 84 ASN A O 1
ATOM 659 N N . ARG A 1 85 ? -2.810 -0.287 -19.614 1.00 94.88 85 ARG A N 1
ATOM 660 C CA . ARG A 1 85 ? -4.063 0.190 -18.998 1.00 94.88 85 ARG A CA 1
ATOM 661 C C . ARG A 1 85 ? -3.871 0.744 -17.590 1.00 94.88 85 ARG A C 1
ATOM 663 O O . ARG A 1 85 ? -4.854 1.156 -16.974 1.00 94.88 85 ARG A O 1
ATOM 670 N N . VAL A 1 86 ? -2.652 0.710 -17.053 1.00 92.94 86 VAL A N 1
ATOM 671 C CA . VAL A 1 86 ? -2.373 1.247 -15.724 1.00 92.94 86 VAL A CA 1
ATOM 672 C C . VAL A 1 86 ? -2.676 2.749 -15.700 1.00 92.94 86 VAL A C 1
ATOM 674 O O . VAL A 1 86 ? -2.305 3.495 -16.604 1.00 92.94 86 VAL A O 1
ATOM 677 N N . GLN A 1 87 ? -3.392 3.196 -14.671 1.00 91.25 87 GLN A N 1
ATOM 678 C CA . GLN A 1 87 ? -3.621 4.615 -14.416 1.00 91.25 87 GLN A CA 1
ATOM 679 C C . GLN A 1 87 ? -2.760 5.040 -13.232 1.00 91.25 87 GLN A C 1
ATOM 681 O O . GLN A 1 87 ? -2.743 4.369 -12.200 1.00 91.25 87 GLN A O 1
ATOM 686 N N . HIS A 1 88 ? -2.058 6.162 -13.374 1.00 88.69 88 HIS A N 1
ATOM 687 C CA . HIS A 1 88 ? -1.207 6.710 -12.323 1.00 88.69 88 HIS A CA 1
ATOM 688 C C . HIS A 1 88 ? -1.902 7.897 -11.655 1.00 88.69 88 HIS A C 1
ATOM 690 O O . HIS A 1 88 ? -1.952 8.981 -12.244 1.00 88.69 88 HIS A O 1
ATOM 696 N N . PRO A 1 89 ? -2.457 7.728 -10.443 1.00 89.81 89 PRO A N 1
ATOM 697 C CA . PRO A 1 89 ? -3.024 8.849 -9.716 1.00 89.81 89 PRO A CA 1
ATOM 698 C C . PRO A 1 89 ? -1.920 9.839 -9.331 1.00 89.81 89 PRO A C 1
ATOM 700 O O . PRO A 1 89 ? -0.788 9.462 -9.023 1.00 89.81 89 PRO A O 1
ATOM 703 N N . SER A 1 90 ? -2.258 11.128 -9.327 1.00 88.69 90 SER A N 1
ATOM 704 C CA . SER A 1 90 ? -1.342 12.154 -8.827 1.00 88.69 90 SER A CA 1
ATOM 705 C C . SER A 1 90 ? -1.112 11.989 -7.320 1.00 88.69 90 SER A C 1
ATOM 707 O O . SER A 1 90 ? -1.970 11.459 -6.610 1.00 88.69 90 SER A O 1
ATOM 709 N N . ALA A 1 91 ? -0.001 12.519 -6.799 1.00 86.69 91 ALA A N 1
ATOM 710 C CA . ALA A 1 91 ? 0.240 12.563 -5.354 1.00 86.69 91 ALA A CA 1
ATOM 711 C C . ALA A 1 91 ? -0.912 13.255 -4.597 1.00 86.69 91 ALA A C 1
ATOM 713 O O . ALA A 1 91 ? -1.287 12.834 -3.504 1.00 86.69 91 ALA A O 1
ATOM 714 N N . MET A 1 92 ? -1.529 14.271 -5.211 1.00 89.25 92 MET A N 1
ATOM 715 C CA . MET A 1 92 ? -2.704 14.954 -4.667 1.00 89.25 92 MET A CA 1
ATOM 716 C C . MET A 1 92 ? -3.938 14.052 -4.615 1.00 89.25 92 MET A C 1
ATOM 718 O O . MET A 1 92 ? -4.657 14.068 -3.618 1.00 89.25 92 MET A O 1
ATOM 722 N N . THR A 1 93 ? -4.166 13.251 -5.658 1.00 91.00 93 THR A N 1
ATOM 723 C CA . THR A 1 93 ? -5.249 12.260 -5.702 1.00 91.00 93 THR A CA 1
ATOM 724 C C . THR A 1 93 ? -5.062 11.230 -4.594 1.00 91.00 93 THR A C 1
ATOM 726 O O . THR A 1 93 ? -5.953 11.073 -3.769 1.00 91.00 93 THR A O 1
ATOM 729 N N . VAL A 1 94 ? -3.871 10.628 -4.488 1.00 90.38 94 VAL A N 1
ATOM 730 C CA . VAL A 1 94 ? -3.558 9.656 -3.426 1.00 90.38 94 VAL A CA 1
ATOM 731 C C . VAL A 1 94 ? -3.734 10.280 -2.039 1.00 90.38 94 VAL A C 1
ATOM 733 O O . VAL A 1 94 ? -4.367 9.685 -1.175 1.00 90.38 94 VAL A O 1
ATOM 736 N N . SER A 1 95 ? -3.230 11.499 -1.821 1.00 89.44 95 SER A N 1
ATOM 737 C CA . SER A 1 95 ? -3.366 12.209 -0.542 1.00 89.44 95 SER A CA 1
ATOM 738 C C . SER A 1 95 ? -4.829 12.441 -0.155 1.00 89.44 95 SER A C 1
ATOM 740 O O . SER A 1 95 ? -5.211 12.220 0.995 1.00 89.44 95 SER A O 1
ATOM 742 N N . ARG A 1 96 ? -5.661 12.874 -1.109 1.00 94.62 96 ARG A N 1
ATOM 743 C CA . ARG A 1 96 ? -7.096 13.079 -0.886 1.00 94.62 96 ARG A CA 1
ATOM 744 C C . ARG A 1 96 ? -7.790 11.763 -0.555 1.00 94.62 96 ARG A C 1
ATOM 746 O O . ARG A 1 96 ? -8.506 11.704 0.440 1.00 94.62 96 ARG A O 1
ATOM 753 N N . ASP A 1 97 ? -7.545 10.729 -1.349 1.00 94.31 97 ASP A N 1
ATOM 754 C CA . ASP A 1 97 ? -8.218 9.443 -1.204 1.00 94.31 97 ASP A CA 1
ATOM 755 C C . ASP A 1 97 ? -7.813 8.765 0.122 1.00 94.31 97 ASP A C 1
ATOM 757 O O . ASP A 1 97 ? -8.666 8.248 0.839 1.00 94.31 97 ASP A O 1
ATOM 761 N N . VAL A 1 98 ? -6.541 8.867 0.535 1.00 92.12 98 VAL A N 1
ATOM 762 C CA . VAL A 1 98 ? -6.077 8.409 1.861 1.00 92.12 98 VAL A CA 1
ATOM 763 C C . VAL A 1 98 ? -6.808 9.137 2.990 1.00 92.12 98 VAL A C 1
ATOM 765 O O . VAL A 1 98 ? -7.246 8.494 3.942 1.00 92.12 98 VAL A O 1
ATOM 768 N N . LYS A 1 99 ? -6.985 10.462 2.899 1.00 93.12 99 LYS A N 1
ATOM 769 C CA . LYS A 1 99 ? -7.731 11.239 3.908 1.00 93.12 99 LYS A CA 1
ATOM 770 C C . LYS A 1 99 ? -9.208 10.856 3.960 1.00 93.12 99 LYS A C 1
ATOM 772 O O . LYS A 1 99 ? -9.789 10.810 5.042 1.00 93.12 99 LYS A O 1
ATOM 777 N N . GLU A 1 100 ? -9.816 10.591 2.810 1.00 96.19 100 GLU A N 1
ATOM 778 C CA . GLU A 1 100 ? -11.210 10.162 2.722 1.00 96.19 100 GLU A CA 1
ATOM 779 C C . GLU A 1 100 ? -11.403 8.773 3.341 1.00 96.19 100 GLU A C 1
ATOM 781 O O . GLU A 1 100 ? -12.240 8.606 4.231 1.00 96.19 100 GLU A O 1
ATOM 786 N N . ILE A 1 101 ? -10.563 7.806 2.957 1.00 95.50 101 ILE A N 1
ATOM 787 C CA . ILE A 1 101 ? -10.550 6.459 3.538 1.00 95.50 101 ILE A CA 1
ATOM 788 C C . ILE A 1 101 ? -10.304 6.529 5.043 1.00 95.50 101 ILE A C 1
ATOM 790 O O . ILE A 1 101 ? -10.982 5.834 5.799 1.00 95.50 101 ILE A O 1
ATOM 794 N N . PHE A 1 102 ? -9.376 7.378 5.492 1.00 91.94 102 PHE A N 1
ATOM 795 C CA . PHE A 1 102 ? -9.115 7.582 6.912 1.00 91.94 102 PHE A CA 1
ATOM 796 C C . PHE A 1 102 ? -10.369 8.064 7.645 1.00 91.94 102 PHE A C 1
ATOM 798 O O . PHE A 1 102 ? -10.742 7.475 8.656 1.00 91.94 102 PHE A O 1
ATOM 805 N N . LYS A 1 103 ? -11.077 9.067 7.111 1.00 93.94 103 LYS A N 1
ATOM 806 C CA . LYS A 1 103 ? -12.312 9.584 7.716 1.00 93.94 103 LYS A CA 1
ATOM 807 C C . LYS A 1 103 ? -13.400 8.509 7.814 1.00 93.94 103 LYS A C 1
ATOM 809 O O . LYS A 1 103 ? -13.969 8.313 8.885 1.00 93.94 103 LYS A O 1
ATOM 814 N N . ILE A 1 104 ? -13.650 7.784 6.722 1.00 95.75 104 ILE A N 1
ATOM 815 C CA . ILE A 1 104 ? -14.632 6.686 6.688 1.00 95.75 104 ILE A CA 1
ATOM 816 C C . ILE A 1 104 ? -14.247 5.592 7.694 1.00 95.75 104 ILE A C 1
ATOM 818 O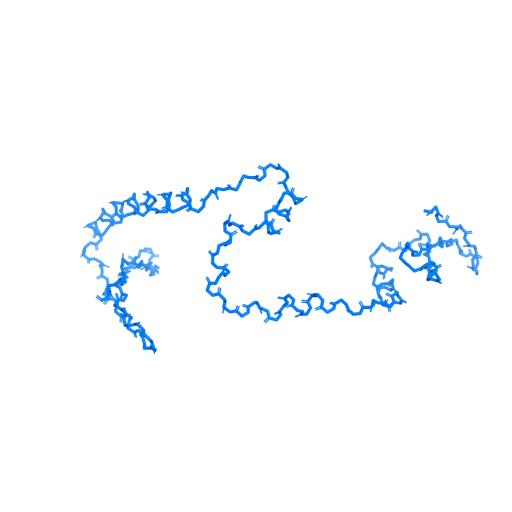 O . ILE A 1 104 ? -15.091 5.083 8.435 1.00 95.75 104 ILE A O 1
ATOM 822 N N . SER A 1 105 ? -12.962 5.238 7.742 1.00 93.69 105 SER A N 1
ATOM 823 C CA . SER A 1 105 ? -12.446 4.221 8.660 1.00 93.69 105 SER A CA 1
ATOM 824 C C . SER A 1 105 ? -12.593 4.655 10.114 1.00 93.69 105 SER A C 1
ATOM 826 O O . SER A 1 105 ? -13.010 3.845 10.934 1.00 93.69 105 SER A O 1
ATOM 828 N N . LEU A 1 106 ? -12.330 5.926 10.429 1.00 90.81 106 LEU A N 1
ATOM 829 C CA . LEU A 1 106 ? -12.456 6.483 11.774 1.00 90.81 106 LEU A CA 1
ATOM 830 C C . LEU A 1 106 ? -13.903 6.416 12.283 1.00 90.81 106 LEU A C 1
ATOM 832 O O . LEU A 1 106 ? -14.143 5.981 13.408 1.00 90.81 106 LEU A O 1
ATOM 836 N N . GLU A 1 107 ? -14.876 6.782 11.445 1.00 93.75 107 GLU A N 1
ATOM 837 C CA . GLU A 1 107 ? -16.302 6.712 11.791 1.00 93.75 107 GLU A CA 1
ATOM 838 C C . GLU A 1 107 ? -16.760 5.270 12.059 1.00 93.75 107 GLU A C 1
ATOM 840 O O . GLU A 1 107 ? -17.517 5.008 12.998 1.00 93.75 107 GLU A O 1
ATOM 845 N N . ASN A 1 108 ? -16.291 4.315 11.255 1.00 93.38 108 ASN A N 1
ATOM 846 C CA . ASN A 1 108 ? -16.603 2.900 11.447 1.00 93.38 108 ASN A CA 1
ATOM 847 C C . ASN A 1 108 ? -15.892 2.317 12.670 1.00 93.38 108 ASN A C 1
ATOM 849 O O . ASN A 1 108 ? -16.501 1.569 13.438 1.00 93.38 108 ASN A O 1
ATOM 853 N N . LEU A 1 109 ? -14.636 2.695 12.890 1.00 91.31 109 LEU A N 1
ATOM 854 C CA . LEU A 1 109 ? -13.863 2.265 14.044 1.00 91.31 109 LEU A CA 1
ATOM 855 C C . LEU A 1 109 ? -14.485 2.775 15.346 1.00 91.31 109 LEU A C 1
ATOM 857 O O . LEU A 1 109 ? -14.614 2.004 16.290 1.00 91.31 109 LEU A O 1
ATOM 861 N N . ALA A 1 110 ? -14.958 4.022 15.385 1.00 90.31 110 ALA A N 1
ATOM 862 C CA . ALA A 1 110 ? -15.667 4.564 16.542 1.00 90.31 110 ALA A CA 1
ATOM 863 C C . ALA A 1 110 ? -16.901 3.720 16.908 1.00 90.31 110 ALA A C 1
ATOM 865 O O . ALA A 1 110 ? -17.106 3.404 18.080 1.00 90.31 110 ALA A O 1
ATOM 866 N N . LYS A 1 111 ? -17.687 3.283 15.912 1.00 91.56 111 LYS A N 1
ATOM 867 C CA . LYS A 1 111 ? -18.840 2.386 16.129 1.00 91.56 111 LYS A CA 1
ATOM 868 C C . LYS A 1 111 ? -18.404 1.033 16.690 1.00 91.56 111 LYS A C 1
ATOM 870 O O . LYS A 1 111 ? -19.014 0.536 17.633 1.00 91.56 111 LYS A O 1
ATOM 875 N N . ILE A 1 112 ? -17.337 0.451 16.141 1.00 89.62 112 ILE A N 1
ATOM 876 C CA . ILE A 1 112 ? -16.770 -0.817 16.622 1.00 89.62 112 ILE A CA 1
ATOM 877 C C . ILE A 1 112 ? -16.318 -0.678 18.082 1.00 89.62 112 ILE A C 1
ATOM 879 O O . ILE A 1 112 ? -16.707 -1.482 18.926 1.00 89.62 112 ILE A O 1
ATOM 883 N N . LEU A 1 113 ? -15.563 0.371 18.411 1.00 87.31 113 LEU A N 1
ATOM 884 C CA . LEU A 1 113 ? -15.049 0.599 19.763 1.00 87.31 113 LEU A CA 1
ATOM 885 C C . LEU A 1 113 ? -16.165 0.868 20.782 1.00 87.31 113 LEU A C 1
ATOM 887 O O . LEU A 1 113 ? -16.082 0.386 21.910 1.00 87.31 113 LEU A O 1
ATOM 891 N N . GLN A 1 114 ? -17.246 1.555 20.398 1.00 88.00 114 GLN A N 1
ATOM 892 C CA . GLN A 1 114 ? -18.420 1.733 21.264 1.00 88.00 114 GLN A CA 1
ATOM 893 C C . GLN A 1 114 ? -19.086 0.392 21.614 1.00 88.00 114 GLN A C 1
ATOM 895 O O . GLN A 1 114 ? -19.424 0.157 22.779 1.00 88.00 114 GLN A O 1
ATOM 900 N N . LEU A 1 115 ? -19.215 -0.515 20.638 1.00 87.19 115 LEU A N 1
ATOM 901 C CA . LEU A 1 115 ? -19.780 -1.856 20.840 1.00 87.19 115 LEU A CA 1
ATOM 902 C C . LEU A 1 115 ? -18.871 -2.758 21.690 1.00 87.19 115 LEU A C 1
ATOM 904 O O . LEU A 1 115 ? -19.356 -3.586 22.461 1.00 87.19 115 LEU A O 1
ATOM 908 N N . ILE A 1 116 ? -17.555 -2.592 21.557 1.00 84.25 116 ILE A N 1
ATOM 909 C CA . ILE A 1 116 ? -16.534 -3.416 22.218 1.00 84.25 116 ILE A CA 1
ATOM 910 C C . ILE A 1 116 ? -16.069 -2.781 23.538 1.00 84.25 116 ILE A C 1
ATOM 912 O O . ILE A 1 116 ? -15.254 -3.368 24.232 1.00 84.25 116 ILE A O 1
ATOM 916 N N . SER A 1 117 ? -16.630 -1.644 23.964 1.00 67.06 117 SER A N 1
ATOM 917 C CA . SER A 1 117 ? -16.200 -0.870 25.146 1.00 67.06 117 SER A CA 1
ATOM 918 C C . SER A 1 117 ? -16.038 -1.667 26.454 1.00 67.06 117 SER A C 1
ATOM 920 O O . SER A 1 117 ? -15.283 -1.256 27.328 1.00 67.06 117 SER A O 1
ATOM 922 N N . ARG A 1 118 ? -16.676 -2.840 26.589 1.00 66.50 118 ARG A N 1
ATOM 923 C CA . ARG A 1 118 ? -16.511 -3.761 27.736 1.00 66.50 118 ARG A CA 1
ATOM 924 C C . ARG A 1 118 ? -15.427 -4.844 27.571 1.00 66.50 118 ARG A C 1
ATOM 926 O O . ARG A 1 118 ? -15.248 -5.652 28.473 1.00 66.50 118 ARG A O 1
ATOM 933 N N . ARG A 1 119 ? -14.765 -4.920 26.415 1.00 65.94 119 ARG A N 1
ATOM 934 C CA . ARG A 1 119 ? -13.787 -5.951 26.003 1.00 65.94 119 ARG A CA 1
ATOM 935 C C . ARG A 1 119 ? -12.476 -5.359 25.463 1.00 65.94 119 ARG A C 1
ATOM 937 O O . ARG A 1 119 ? -11.669 -6.094 24.894 1.00 65.94 119 ARG A O 1
ATOM 944 N N . ILE A 1 120 ? -12.284 -4.048 25.600 1.00 66.81 120 ILE A N 1
ATOM 945 C CA . ILE A 1 120 ? -11.009 -3.398 25.281 1.00 66.81 120 ILE A CA 1
ATOM 946 C C . ILE A 1 120 ? -9.981 -3.896 26.294 1.00 66.81 120 ILE A C 1
ATOM 948 O O . ILE A 1 120 ? -10.233 -3.839 27.498 1.00 66.81 120 ILE A O 1
ATOM 952 N N . LEU A 1 121 ? -8.872 -4.438 25.792 1.00 59.50 121 LEU A N 1
ATOM 953 C CA . LEU A 1 121 ? -7.858 -5.068 26.629 1.00 59.50 121 LEU A CA 1
ATOM 954 C C . LEU A 1 121 ? -6.815 -4.062 27.110 1.00 59.50 121 LEU A C 1
ATOM 956 O O . LEU A 1 121 ? -6.429 -4.128 28.271 1.00 59.50 121 LEU A O 1
ATOM 960 N N . ASP A 1 122 ? -6.356 -3.166 26.228 1.00 63.81 122 ASP A N 1
ATOM 961 C CA . ASP A 1 122 ? -5.257 -2.252 26.550 1.00 63.81 122 ASP A CA 1
ATOM 962 C C . ASP A 1 122 ? -5.134 -1.068 25.568 1.00 63.81 122 ASP A C 1
ATOM 964 O O . ASP A 1 122 ? -5.556 -1.164 24.407 1.00 63.81 122 ASP A O 1
ATOM 968 N N . PHE A 1 123 ? -4.509 0.017 26.040 1.00 65.31 123 PHE A N 1
ATOM 969 C CA . PHE A 1 123 ? -4.009 1.141 25.243 1.00 65.31 123 PHE A CA 1
ATOM 970 C C . PHE A 1 123 ? -2.480 1.141 25.312 1.00 65.31 123 PHE A C 1
ATOM 972 O O . PHE A 1 123 ? -1.903 1.540 26.322 1.00 65.31 123 PHE A O 1
ATOM 979 N N . PHE A 1 124 ? -1.807 0.719 24.241 1.00 64.56 124 PHE A N 1
ATOM 980 C CA . PHE A 1 124 ? -0.348 0.641 24.239 1.00 64.56 124 PHE A CA 1
ATOM 981 C C . PHE A 1 124 ? 0.268 1.911 23.636 1.00 64.56 124 PHE A C 1
ATOM 983 O O . PHE A 1 124 ? -0.119 2.349 22.546 1.00 64.56 124 PHE A O 1
ATOM 990 N N . THR A 1 125 ? 1.238 2.492 24.349 1.00 59.75 125 THR A N 1
ATOM 991 C CA . THR A 1 125 ? 2.002 3.678 23.939 1.00 59.75 125 THR A CA 1
ATOM 992 C C . THR A 1 125 ? 3.411 3.287 23.502 1.00 59.75 125 THR A C 1
ATOM 994 O O . THR A 1 125 ? 4.238 2.918 24.337 1.00 59.75 125 THR A O 1
ATOM 997 N N . LEU A 1 126 ? 3.709 3.389 22.204 1.00 60.19 126 LEU A N 1
ATOM 998 C CA . LEU A 1 126 ? 5.074 3.241 21.684 1.00 60.19 126 LEU A CA 1
ATOM 999 C C . LEU A 1 126 ? 5.710 4.627 21.561 1.00 60.19 126 LEU A C 1
ATOM 1001 O O . LEU A 1 126 ? 5.289 5.423 20.721 1.00 60.19 126 LEU A O 1
ATOM 1005 N N . ALA A 1 127 ? 6.722 4.903 22.383 1.00 54.38 127 ALA A N 1
ATOM 1006 C CA . ALA A 1 127 ? 7.643 6.017 22.186 1.00 54.38 127 ALA A CA 1
ATOM 1007 C C . ALA A 1 127 ? 8.951 5.456 21.618 1.00 54.38 127 ALA A C 1
ATOM 1009 O O . ALA A 1 127 ? 9.565 4.572 22.212 1.00 54.38 127 ALA A O 1
ATOM 1010 N N . TRP A 1 128 ? 9.366 5.953 20.458 1.00 59.31 128 TRP A N 1
ATOM 1011 C CA . TRP A 1 128 ? 10.642 5.622 19.831 1.00 59.31 128 TRP A CA 1
ATOM 1012 C C . TRP A 1 128 ? 11.568 6.834 19.944 1.00 59.31 128 TRP A C 1
ATOM 1014 O O . TRP A 1 128 ? 11.145 7.968 19.717 1.00 59.31 128 TRP A O 1
ATOM 1024 N N . MET A 1 129 ? 12.815 6.594 20.354 1.00 49.12 129 MET A N 1
ATOM 1025 C CA . MET A 1 129 ? 13.871 7.604 20.394 1.00 49.12 129 MET A CA 1
ATOM 1026 C C . MET A 1 129 ? 14.714 7.470 19.130 1.00 49.12 129 MET A C 1
ATOM 1028 O O . MET A 1 129 ? 15.133 6.366 18.804 1.00 49.12 129 MET A O 1
ATOM 1032 N N . ASP A 1 130 ? 14.903 8.588 18.422 1.00 56.38 130 ASP A N 1
ATOM 1033 C CA . ASP A 1 130 ? 16.258 9.031 18.055 1.00 56.38 130 ASP A CA 1
ATOM 1034 C C . ASP A 1 130 ? 16.309 10.417 17.388 1.00 56.38 130 ASP A C 1
ATOM 1036 O O . ASP A 1 130 ? 17.357 11.049 17.426 1.00 56.38 130 ASP A O 1
ATOM 1040 N N . VAL A 1 131 ? 15.208 10.982 16.865 1.00 55.84 131 VAL A N 1
ATOM 1041 C CA . VAL A 1 131 ? 15.211 12.395 16.389 1.00 55.84 131 VAL A CA 1
ATOM 1042 C C . VAL A 1 131 ? 13.865 13.114 16.562 1.00 55.84 131 VAL A C 1
ATOM 1044 O O . VAL A 1 131 ? 13.830 14.335 16.713 1.00 55.84 131 VAL A O 1
ATOM 1047 N N . ILE A 1 132 ? 12.740 12.393 16.567 1.00 53.69 132 ILE A N 1
ATOM 1048 C CA . ILE A 1 132 ? 11.412 12.982 16.760 1.00 53.69 132 ILE A CA 1
ATOM 1049 C C . ILE A 1 132 ? 10.605 12.063 17.673 1.00 53.69 132 ILE A C 1
ATOM 1051 O O . ILE A 1 132 ? 10.316 10.927 17.307 1.00 53.69 132 ILE A O 1
ATOM 1055 N N . SER A 1 133 ? 10.258 12.555 18.860 1.00 64.50 133 SER A N 1
ATOM 1056 C CA . SER A 1 133 ? 9.374 11.838 19.773 1.00 64.50 133 SER A CA 1
ATOM 1057 C C . SER A 1 133 ? 7.950 11.888 19.234 1.00 64.50 133 SER A C 1
ATOM 1059 O O . SER A 1 133 ? 7.436 12.964 18.934 1.00 64.50 133 SER A O 1
ATOM 1061 N N . PHE A 1 134 ? 7.321 10.723 19.125 1.00 70.81 134 PHE A N 1
ATOM 1062 C CA . PHE A 1 134 ? 5.891 10.597 18.880 1.00 70.81 134 PHE A CA 1
ATOM 1063 C C . PHE A 1 134 ? 5.316 9.577 19.856 1.00 70.81 134 PHE A C 1
ATOM 1065 O O . PHE A 1 134 ? 5.959 8.573 20.168 1.00 70.81 134 PHE A O 1
ATOM 1072 N N . LEU A 1 135 ? 4.097 9.829 20.302 1.00 77.25 135 LEU A N 1
ATOM 1073 C CA . LEU A 1 135 ? 3.264 8.927 21.067 1.00 77.25 135 LEU A CA 1
ATOM 1074 C C . LEU A 1 135 ? 2.338 8.188 20.099 1.00 77.25 135 LEU A C 1
ATOM 1076 O O . LEU A 1 135 ? 1.331 8.737 19.653 1.00 77.25 135 LEU A O 1
ATOM 1080 N N . GLY A 1 136 ? 2.678 6.944 19.765 1.00 81.06 136 GLY A N 1
ATOM 1081 C CA . GLY A 1 136 ? 1.764 6.067 19.036 1.00 81.06 136 GLY A CA 1
ATOM 1082 C C . GLY A 1 136 ? 0.685 5.535 19.973 1.00 81.06 136 GLY A C 1
ATOM 1083 O O . GLY A 1 136 ? 1.020 4.902 20.970 1.00 81.06 136 GLY A O 1
ATOM 1084 N N . ILE A 1 137 ? -0.587 5.773 19.658 1.00 83.38 137 ILE A N 1
ATOM 1085 C CA . ILE A 1 137 ? -1.734 5.244 20.401 1.00 83.38 137 ILE A CA 1
ATOM 1086 C C . ILE A 1 137 ? -2.268 4.032 19.647 1.00 83.38 137 ILE A C 1
ATOM 1088 O O . ILE A 1 137 ? -2.708 4.143 18.502 1.00 83.38 137 ILE A O 1
ATOM 1092 N N . THR A 1 138 ? -2.266 2.875 20.301 1.00 86.31 138 THR A N 1
ATOM 1093 C CA . THR A 1 138 ? -2.817 1.631 19.750 1.00 86.31 138 THR A CA 1
ATOM 1094 C C . THR A 1 138 ? -3.882 1.057 20.670 1.00 86.31 138 THR A C 1
ATOM 1096 O O . THR A 1 138 ? -3.792 1.201 21.887 1.00 86.31 138 THR A O 1
ATOM 1099 N N . VAL A 1 139 ? -4.906 0.432 20.088 1.00 87.38 139 VAL A N 1
ATOM 1100 C CA . VAL A 1 139 ? -5.969 -0.258 20.829 1.00 87.38 139 VAL A CA 1
ATOM 1101 C C . VAL A 1 139 ? -5.955 -1.730 20.474 1.00 87.38 139 VAL A C 1
ATOM 1103 O O . VAL A 1 139 ? -5.909 -2.089 19.294 1.00 87.38 139 VAL A O 1
ATOM 1106 N N . HIS A 1 140 ? -6.052 -2.559 21.511 1.00 87.75 140 HIS A N 1
ATOM 1107 C CA . HIS A 1 140 ? -6.099 -4.010 21.398 1.00 87.75 140 HIS A CA 1
ATOM 1108 C C . HIS A 1 140 ? -7.398 -4.561 21.992 1.00 87.75 140 HIS A C 1
ATOM 1110 O O . HIS A 1 140 ? -7.830 -4.153 23.075 1.00 87.75 140 HIS A O 1
ATOM 1116 N N . TRP A 1 141 ? -8.024 -5.517 21.310 1.00 88.75 141 TRP A N 1
ATOM 1117 C 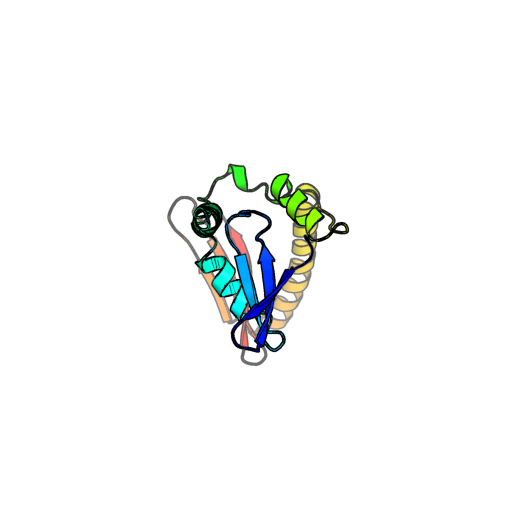CA . TRP A 1 141 ? -9.190 -6.245 21.823 1.00 88.75 141 TRP A CA 1
ATOM 1118 C C . TRP A 1 141 ? -9.197 -7.690 21.325 1.00 88.75 141 TRP A C 1
ATOM 1120 O O . TRP A 1 141 ? -8.490 -8.035 20.382 1.00 88.75 141 TRP A O 1
ATOM 1130 N N . ILE A 1 142 ? -9.992 -8.555 21.961 1.00 87.25 142 ILE A N 1
ATOM 1131 C CA . ILE A 1 142 ? -10.162 -9.948 21.523 1.00 87.25 142 ILE A CA 1
ATOM 1132 C C . ILE A 1 142 ? -11.500 -10.113 20.803 1.00 87.25 142 ILE A C 1
ATOM 1134 O O . ILE A 1 142 ? -12.564 -9.802 21.349 1.00 87.25 142 ILE A O 1
ATOM 1138 N N . ARG A 1 143 ? -11.449 -10.681 19.598 1.00 85.75 143 ARG A N 1
ATOM 1139 C CA . ARG A 1 143 ? -12.607 -11.108 18.811 1.00 85.75 143 ARG A CA 1
ATOM 1140 C C . ARG A 1 143 ? -12.379 -12.538 18.335 1.00 85.75 143 ARG A C 1
ATOM 1142 O O . ARG A 1 143 ? -11.343 -12.834 17.759 1.00 85.75 143 ARG A O 1
ATOM 1149 N N . GLU A 1 144 ? -13.328 -13.436 18.612 1.00 90.88 144 GLU A N 1
ATOM 1150 C CA . GLU A 1 144 ? -13.253 -14.848 18.178 1.00 90.88 144 GLU A CA 1
ATOM 1151 C C . GLU A 1 144 ? -11.924 -15.532 18.566 1.00 90.88 144 GLU A C 1
ATOM 1153 O O . GLU A 1 144 ? -11.296 -16.223 17.768 1.00 90.88 144 GLU A O 1
ATOM 1158 N N . SER A 1 145 ? -11.470 -15.299 19.803 1.00 89.25 145 SER A N 1
ATOM 1159 C CA . SER A 1 145 ? -10.195 -15.812 20.333 1.00 89.25 145 SER A CA 1
ATOM 1160 C C . SER A 1 145 ? -8.940 -15.336 19.583 1.00 89.25 145 SER A C 1
ATOM 1162 O O . SER A 1 145 ? -7.869 -15.916 19.750 1.00 89.25 145 SER A O 1
ATOM 1164 N N . LYS A 1 146 ? -9.044 -14.267 18.786 1.00 90.06 146 LYS A N 1
ATOM 1165 C CA . LYS A 1 146 ? -7.918 -13.589 18.135 1.00 90.06 146 LYS A CA 1
ATOM 1166 C C . LYS A 1 146 ? -7.766 -12.177 18.690 1.00 90.06 146 LYS A C 1
ATOM 1168 O O . LYS A 1 146 ? -8.759 -11.488 18.915 1.00 90.06 146 LYS A O 1
ATOM 1173 N N . MET A 1 147 ? -6.523 -11.763 18.920 1.00 89.25 147 MET A N 1
ATOM 1174 C CA . MET A 1 147 ? -6.202 -10.380 19.264 1.00 89.25 147 MET A CA 1
ATOM 1175 C C . MET A 1 147 ? -6.235 -9.536 17.990 1.00 89.25 147 MET A C 1
ATOM 1177 O O . MET A 1 147 ? -5.528 -9.831 17.028 1.00 89.25 147 MET A O 1
ATOM 1181 N N . GLU A 1 148 ? -7.060 -8.499 17.994 1.00 89.81 148 GLU A N 1
ATOM 1182 C CA . GLU A 1 148 ? -7.092 -7.463 16.970 1.00 89.81 148 GLU A CA 1
ATOM 1183 C C . GLU A 1 148 ? -6.384 -6.220 17.512 1.00 89.81 148 GLU A C 1
ATOM 1185 O O . GLU A 1 148 ? -6.492 -5.894 18.697 1.00 89.81 148 GLU A O 1
ATOM 1190 N N . THR A 1 149 ? -5.645 -5.548 16.634 1.00 90.00 149 THR A N 1
ATOM 1191 C CA . THR A 1 149 ? -4.848 -4.363 16.955 1.00 90.00 149 THR A CA 1
ATOM 1192 C C . THR A 1 149 ? -5.118 -3.299 15.909 1.00 90.00 149 THR A C 1
ATOM 1194 O O . THR A 1 149 ? -5.053 -3.580 14.711 1.00 90.00 149 THR A O 1
ATOM 1197 N N . VAL A 1 150 ? -5.356 -2.067 16.350 1.00 90.12 150 VAL A N 1
ATOM 1198 C CA . VAL A 1 150 ? -5.449 -0.902 15.467 1.00 90.12 150 VAL A CA 1
ATOM 1199 C C . VAL A 1 150 ? -4.597 0.239 16.009 1.00 90.12 150 VAL A C 1
ATOM 1201 O O . VAL A 1 150 ? -4.551 0.470 17.217 1.00 90.12 150 VAL A O 1
ATOM 1204 N N . ILE A 1 151 ? -3.931 0.962 15.113 1.00 89.19 151 ILE A N 1
ATOM 1205 C CA . ILE A 1 151 ? -3.263 2.224 15.440 1.00 89.19 151 ILE A CA 1
ATOM 1206 C C . ILE A 1 151 ? -4.304 3.332 15.294 1.00 89.19 151 ILE A C 1
ATOM 1208 O O . ILE A 1 151 ? -4.906 3.467 14.230 1.00 89.19 151 ILE A O 1
ATOM 1212 N N . LEU A 1 152 ? -4.538 4.091 16.363 1.00 86.44 152 LEU A N 1
ATOM 1213 C CA . LEU A 1 152 ? -5.474 5.212 16.355 1.00 86.44 152 LEU A CA 1
ATOM 1214 C C . LEU A 1 152 ? -4.815 6.486 15.851 1.00 86.44 152 LEU A C 1
ATOM 1216 O O . LEU A 1 152 ? -5.370 7.155 14.984 1.00 86.44 152 LEU A O 1
ATOM 1220 N N . ASP A 1 153 ? -3.660 6.827 16.418 1.00 81.81 153 ASP A N 1
ATOM 1221 C CA . ASP A 1 153 ? -2.999 8.091 16.123 1.00 81.81 153 ASP A CA 1
ATOM 1222 C C . ASP A 1 153 ? -1.511 8.061 16.490 1.00 81.81 153 ASP A C 1
ATOM 1224 O O . ASP A 1 153 ? -1.054 7.200 17.247 1.00 81.81 153 ASP A O 1
ATOM 1228 N N . PHE A 1 154 ? -0.778 9.042 15.973 1.00 79.00 154 PHE A N 1
ATOM 1229 C CA . PHE A 1 154 ? 0.576 9.390 16.379 1.00 79.00 154 PHE A CA 1
ATOM 1230 C C . PHE A 1 154 ? 0.591 10.850 16.830 1.00 79.00 154 PHE A C 1
ATOM 1232 O O . PHE A 1 154 ? 0.592 11.769 16.012 1.00 79.00 154 PHE A O 1
ATOM 1239 N N . VAL A 1 155 ? 0.623 11.069 18.142 1.00 78.25 155 VAL A N 1
ATOM 1240 C CA . VAL A 1 155 ? 0.662 12.413 18.730 1.00 78.25 155 VAL A CA 1
ATOM 1241 C C . VAL A 1 155 ? 2.115 12.862 18.853 1.00 78.25 155 VAL A C 1
ATOM 1243 O O . VAL A 1 155 ? 2.971 12.074 19.244 1.00 78.25 155 VAL A O 1
ATOM 1246 N N . LYS A 1 156 ? 2.412 14.112 18.503 1.00 68.06 156 LYS A N 1
ATOM 1247 C CA . LYS A 1 156 ? 3.746 14.707 18.647 1.00 68.06 156 LYS A CA 1
ATOM 1248 C C . LYS A 1 156 ? 3.828 15.567 19.902 1.00 68.06 156 LYS A C 1
ATOM 1250 O O . LYS A 1 156 ? 2.836 16.280 20.164 1.00 68.06 156 LYS A O 1
#